Protein AF-A0A023EB47-F1 (afdb_monomer_lite)

Sequence (74 aa):
MQKQTVLLIVVLSITLLLIVGTDAESEYCPRIARLDCSGGPCKCVTDRDSRGICPEGFQFDSTRKKCVVDMVLA

Structure (mmCIF, N/CA/C/O backbone):
data_AF-A0A023EB47-F1
#
_entry.id   AF-A0A023EB47-F1
#
loop_
_atom_site.group_PDB
_atom_site.id
_atom_site.type_symbol
_atom_site.label_atom_id
_atom_site.label_alt_id
_atom_site.label_comp_id
_atom_site.label_asym_id
_atom_site.label_entity_id
_atom_site.label_seq_id
_atom_site.pdbx_PDB_ins_code
_atom_site.Cartn_x
_atom_site.Cartn_y
_atom_site.Cartn_z
_atom_site.occupancy
_atom_site.B_iso_or_equiv
_atom_site.auth_seq_id
_atom_site.auth_comp_id
_atom_site.auth_asym_id
_atom_site.auth_atom_id
_atom_site.pdbx_PDB_model_num
ATOM 1 N N . MET A 1 1 ? -11.206 -13.274 55.089 1.00 54.53 1 MET A N 1
ATOM 2 C CA . MET A 1 1 ? -11.649 -12.186 54.191 1.00 54.53 1 MET A CA 1
ATOM 3 C C . MET A 1 1 ? -10.596 -11.832 53.133 1.00 54.53 1 MET A C 1
ATOM 5 O O . MET A 1 1 ? -10.893 -11.956 51.959 1.00 54.53 1 MET A O 1
ATOM 9 N N . GLN A 1 2 ? -9.348 -11.511 53.505 1.00 63.09 2 GLN A N 1
ATOM 10 C CA . GLN A 1 2 ? -8.295 -11.020 52.589 1.00 63.09 2 GLN A CA 1
ATOM 11 C C . GLN A 1 2 ? -7.931 -11.955 51.410 1.00 63.09 2 GLN A C 1
ATOM 13 O O . GLN A 1 2 ? -7.696 -11.484 50.303 1.00 63.09 2 GLN A O 1
ATOM 18 N N . LYS A 1 3 ? -7.935 -13.284 51.611 1.00 61.06 3 LYS A N 1
ATOM 19 C CA . LYS A 1 3 ? -7.588 -14.269 50.561 1.00 61.06 3 LYS A CA 1
ATOM 20 C C . LYS A 1 3 ? -8.620 -14.340 49.427 1.00 61.06 3 LYS A C 1
ATOM 22 O O . LYS A 1 3 ? -8.240 -14.476 48.272 1.00 61.06 3 LYS A O 1
ATOM 27 N N . GLN A 1 4 ? -9.909 -14.223 49.756 1.00 70.25 4 GLN A N 1
ATOM 28 C CA . GLN A 1 4 ? -10.992 -14.231 48.763 1.00 70.25 4 GLN A CA 1
ATOM 29 C C . GLN A 1 4 ? -10.981 -12.952 47.922 1.00 70.25 4 GLN A C 1
ATOM 31 O O . GLN A 1 4 ? -11.157 -13.017 46.711 1.00 70.25 4 GLN A O 1
ATOM 36 N N . THR A 1 5 ? -10.697 -11.804 48.543 1.00 73.44 5 THR A N 1
ATOM 37 C CA . THR A 1 5 ? -10.574 -10.519 47.841 1.00 73.44 5 THR A CA 1
ATOM 38 C C . THR A 1 5 ? -9.400 -10.516 46.861 1.00 73.44 5 THR A C 1
ATOM 40 O O . THR A 1 5 ? -9.557 -10.072 45.730 1.00 73.44 5 THR A O 1
ATOM 43 N N . VAL A 1 6 ? -8.245 -11.071 47.253 1.00 78.25 6 VAL A N 1
ATOM 44 C CA . VAL A 1 6 ? -7.081 -11.198 46.355 1.00 78.25 6 VAL A CA 1
ATOM 45 C C . VAL A 1 6 ? -7.400 -12.107 45.168 1.00 78.25 6 VAL A C 1
ATOM 47 O O . VAL A 1 6 ? -7.076 -11.761 44.036 1.00 78.25 6 VAL A O 1
ATOM 50 N N . LEU A 1 7 ? -8.086 -13.231 45.404 1.00 82.56 7 LEU A N 1
ATOM 51 C CA . LEU A 1 7 ? -8.468 -14.155 44.336 1.00 82.56 7 LEU A CA 1
ATOM 52 C C . LEU A 1 7 ? -9.390 -13.483 43.305 1.00 82.56 7 LEU A C 1
ATOM 54 O O . LEU A 1 7 ? -9.179 -13.626 42.104 1.00 82.56 7 LEU A O 1
ATOM 58 N N . LEU A 1 8 ? -10.372 -12.706 43.773 1.00 82.25 8 LEU A N 1
ATOM 59 C CA . LEU A 1 8 ? -11.301 -11.970 42.912 1.00 82.25 8 LEU A CA 1
ATOM 60 C C . LEU A 1 8 ? -10.587 -10.930 42.045 1.00 82.25 8 LEU A C 1
ATOM 62 O O . LEU A 1 8 ? -10.875 -10.837 40.856 1.00 82.25 8 LEU A O 1
ATOM 66 N N . ILE A 1 9 ? -9.633 -10.188 42.612 1.00 83.25 9 ILE A N 1
ATOM 67 C CA . ILE A 1 9 ? -8.863 -9.179 41.870 1.00 83.25 9 ILE A CA 1
ATOM 68 C C . ILE A 1 9 ? -8.019 -9.840 40.777 1.00 83.25 9 ILE A C 1
ATOM 70 O O . ILE A 1 9 ? -7.973 -9.337 39.656 1.00 83.25 9 ILE A O 1
ATOM 74 N N . VAL A 1 10 ? -7.381 -10.976 41.073 1.00 84.50 10 VAL A N 1
ATOM 75 C CA . VAL A 1 10 ? -6.561 -11.706 40.095 1.00 84.50 10 VAL A CA 1
ATOM 76 C C . VAL A 1 10 ? -7.424 -12.220 38.944 1.00 84.50 10 VAL A C 1
ATOM 78 O O . VAL A 1 10 ? -7.088 -11.985 37.787 1.00 84.50 10 VAL A O 1
ATOM 81 N N . VAL A 1 11 ? -8.564 -12.848 39.246 1.00 84.38 11 VAL A N 1
ATOM 82 C CA . VAL A 1 11 ? -9.499 -13.335 38.219 1.00 84.38 11 VAL A CA 1
ATOM 83 C C . VAL A 1 11 ? -10.019 -12.179 37.365 1.00 84.38 11 VAL A C 1
ATOM 85 O O . VAL A 1 11 ? -9.974 -12.276 36.142 1.00 84.38 11 VAL A O 1
ATOM 88 N N . LEU A 1 12 ? -10.420 -11.068 37.993 1.00 81.94 12 LEU A N 1
ATOM 89 C CA . LEU A 1 12 ? -10.916 -9.880 37.296 1.00 81.94 12 LEU A CA 1
ATOM 90 C C . LEU A 1 12 ? -9.852 -9.285 36.360 1.00 81.94 12 LEU A C 1
ATOM 92 O O . LEU A 1 12 ? -10.157 -8.934 35.222 1.00 81.94 12 LEU A O 1
ATOM 96 N N . SER A 1 13 ? -8.599 -9.223 36.817 1.00 79.19 13 SER A N 1
ATOM 97 C CA . SER A 1 13 ? -7.466 -8.714 36.034 1.00 79.19 13 SER A CA 1
ATOM 98 C C . SER A 1 13 ? -7.167 -9.602 34.823 1.00 79.19 13 SER A C 1
ATOM 100 O O . SER A 1 13 ? -6.929 -9.092 33.731 1.00 79.19 13 SER A O 1
ATOM 102 N N . ILE A 1 14 ? -7.229 -10.928 34.993 1.00 76.12 14 ILE A N 1
ATOM 103 C CA . ILE A 1 14 ? -7.033 -11.895 33.903 1.00 76.12 14 ILE A CA 1
ATOM 104 C C . ILE A 1 14 ? -8.164 -11.783 32.876 1.00 76.12 14 ILE A C 1
ATOM 106 O O . ILE A 1 14 ? -7.894 -11.749 31.678 1.00 76.12 14 ILE A O 1
ATOM 110 N N . THR A 1 15 ? -9.421 -11.660 33.315 1.00 76.00 15 THR A N 1
ATOM 111 C CA . THR A 1 15 ? -10.543 -11.429 32.392 1.00 76.00 15 THR A CA 1
ATOM 112 C C . THR A 1 15 ? -10.426 -10.099 31.654 1.00 76.00 15 THR A C 1
ATOM 114 O O . THR A 1 15 ? -10.725 -10.054 30.468 1.00 76.00 15 THR A O 1
ATOM 117 N N . LEU A 1 16 ? -9.937 -9.036 32.303 1.00 70.69 16 LEU A N 1
ATOM 118 C CA . LEU A 1 16 ? -9.726 -7.746 31.642 1.00 70.69 16 LEU A CA 1
ATOM 119 C C . LEU A 1 16 ? -8.655 -7.842 30.545 1.00 70.69 16 LEU A C 1
ATOM 121 O O . LEU A 1 16 ? -8.855 -7.329 29.451 1.00 70.69 16 LEU A O 1
ATOM 125 N N . LEU A 1 17 ? -7.551 -8.548 30.814 1.00 66.50 17 LEU A N 1
ATOM 126 C CA . LEU A 1 17 ? -6.484 -8.786 29.835 1.00 66.50 17 LEU A CA 1
ATOM 127 C C . LEU A 1 17 ? -6.953 -9.622 28.635 1.00 66.50 17 LEU A C 1
ATOM 129 O O . LEU A 1 17 ? -6.461 -9.410 27.532 1.00 66.50 17 LEU A O 1
ATOM 133 N N . LEU A 1 18 ? -7.909 -10.538 28.829 1.00 62.44 18 LEU A N 1
ATOM 134 C CA . LEU A 1 18 ? -8.505 -11.317 27.738 1.00 62.44 18 LEU A CA 1
ATOM 135 C C . LEU A 1 18 ? -9.468 -10.495 26.866 1.00 62.44 18 LEU A C 1
ATOM 137 O O . LEU A 1 18 ? -9.597 -10.795 25.684 1.00 62.44 18 LEU A O 1
ATOM 141 N N . ILE A 1 19 ? -10.125 -9.466 27.415 1.00 61.75 19 ILE A N 1
ATOM 142 C CA . ILE A 1 19 ? -11.031 -8.587 26.649 1.00 61.75 19 ILE A CA 1
ATOM 143 C C . ILE A 1 19 ? -10.242 -7.567 25.815 1.00 61.75 19 ILE A C 1
ATOM 145 O O . ILE A 1 19 ? -10.664 -7.225 24.721 1.00 61.75 19 ILE A O 1
ATOM 149 N N . VAL A 1 20 ? -9.055 -7.141 26.267 1.00 58.59 20 VAL A N 1
ATOM 150 C CA . VAL A 1 20 ? -8.117 -6.310 25.470 1.00 58.59 20 VAL A CA 1
ATOM 151 C C . VAL A 1 20 ? -7.326 -7.176 24.462 1.00 58.59 20 VAL A C 1
ATOM 153 O O . VAL A 1 20 ? -6.258 -6.811 23.970 1.00 58.59 20 VAL A O 1
ATOM 156 N N . GLY A 1 21 ? -7.833 -8.372 24.161 1.00 53.47 21 GLY A N 1
ATOM 157 C CA . GLY A 1 21 ? -7.319 -9.262 23.137 1.00 53.47 21 GLY A CA 1
ATOM 158 C C . GLY A 1 21 ? -7.773 -8.822 21.748 1.00 53.47 21 GLY A C 1
ATOM 159 O O . GLY A 1 21 ? -8.823 -9.236 21.279 1.00 53.47 21 GLY A O 1
ATOM 160 N N . THR A 1 22 ? -6.910 -8.053 21.082 1.00 54.75 22 THR A N 1
ATOM 161 C CA . THR A 1 22 ? -6.758 -8.012 19.619 1.00 54.75 22 THR A CA 1
ATOM 162 C C . THR A 1 22 ? -7.994 -7.637 18.800 1.00 54.75 22 THR A C 1
ATOM 164 O O . THR A 1 22 ? -8.357 -8.361 17.876 1.00 54.75 22 THR A O 1
ATOM 167 N N . ASP A 1 23 ? -8.515 -6.427 18.984 1.00 50.19 23 ASP A N 1
ATOM 168 C CA . ASP A 1 23 ? -9.129 -5.704 17.862 1.00 50.19 23 ASP A CA 1
ATOM 169 C C . ASP A 1 23 ? -8.011 -5.161 16.957 1.00 50.19 23 ASP A C 1
AT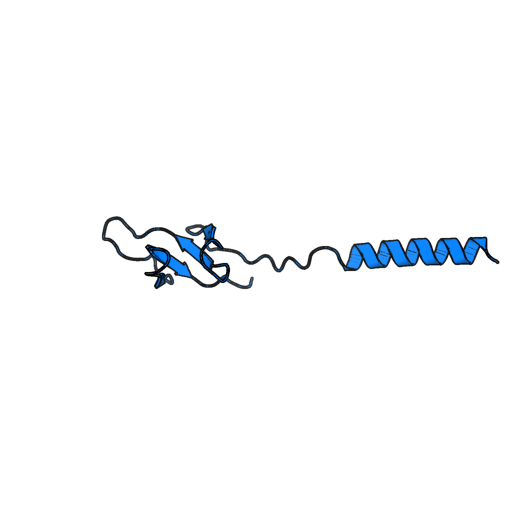OM 171 O O . ASP A 1 23 ? -7.882 -3.966 16.705 1.00 50.19 23 ASP A O 1
ATOM 175 N N . ALA A 1 24 ? -7.142 -6.052 16.473 1.00 51.62 24 ALA A N 1
ATOM 176 C CA . ALA A 1 24 ? -6.512 -5.801 15.194 1.00 51.62 24 ALA A CA 1
ATOM 177 C C . ALA A 1 24 ? -7.634 -6.040 14.189 1.00 51.62 24 ALA A C 1
ATOM 179 O O . ALA A 1 24 ? -7.759 -7.145 13.660 1.00 51.62 24 ALA A O 1
ATOM 180 N N . GLU A 1 25 ? -8.505 -5.035 14.029 1.00 51.03 25 GLU A N 1
ATOM 181 C CA . GLU A 1 25 ? -9.355 -4.875 12.855 1.00 51.03 25 GLU A CA 1
ATOM 182 C C . GLU A 1 25 ? -8.444 -5.245 11.690 1.00 51.03 25 GLU A C 1
ATOM 184 O O . GLU A 1 25 ? -7.409 -4.610 11.482 1.00 51.03 25 GLU A O 1
ATOM 189 N N . SER A 1 26 ? -8.658 -6.437 11.131 1.00 54.12 26 SER A N 1
ATOM 190 C CA . SER A 1 26 ? -7.649 -7.070 10.293 1.00 54.12 26 SER A CA 1
ATOM 191 C C . SER A 1 26 ? -7.737 -6.362 8.958 1.00 54.12 26 SER A C 1
ATOM 193 O O . SER A 1 26 ? -8.466 -6.793 8.070 1.00 54.12 26 SER A O 1
ATOM 195 N N . GLU A 1 27 ? -7.081 -5.206 8.874 1.00 64.75 27 GLU A N 1
ATOM 196 C CA . GLU A 1 27 ? -7.056 -4.367 7.696 1.00 64.75 27 GLU A CA 1
ATOM 197 C C . GLU A 1 27 ? -6.449 -5.207 6.567 1.00 64.75 27 GLU A C 1
ATOM 199 O O . GLU A 1 27 ? -5.240 -5.464 6.513 1.00 64.75 27 GLU A O 1
ATOM 204 N N . TYR A 1 28 ? -7.316 -5.746 5.709 1.00 81.00 28 TYR A N 1
ATOM 205 C CA . TYR A 1 28 ? -6.910 -6.733 4.724 1.00 81.00 28 TYR A CA 1
ATOM 206 C C . TYR A 1 28 ? -6.649 -6.051 3.388 1.00 81.00 28 TYR A C 1
ATOM 208 O O . TYR A 1 28 ? -7.505 -5.371 2.816 1.00 81.00 28 TYR A O 1
ATOM 216 N N . CYS A 1 29 ? -5.451 -6.276 2.853 1.00 87.25 29 CYS A N 1
ATOM 217 C CA . CYS A 1 29 ? -5.131 -5.879 1.493 1.00 87.25 29 CYS A CA 1
ATOM 218 C C . CYS A 1 29 ? -5.666 -6.900 0.487 1.00 87.25 29 CYS A C 1
ATOM 220 O O . CYS A 1 29 ? -5.543 -8.104 0.722 1.00 87.25 29 CYS A O 1
ATOM 222 N N . PRO A 1 30 ? -6.166 -6.464 -0.686 1.00 88.25 30 PRO A N 1
ATOM 223 C CA . PRO A 1 30 ? -6.482 -7.380 -1.778 1.00 88.25 30 PRO A CA 1
ATOM 224 C C . PRO A 1 30 ? -5.297 -8.304 -2.077 1.00 88.25 30 PRO A C 1
ATOM 226 O O . PRO A 1 30 ? -4.149 -7.884 -1.960 1.00 88.25 30 PRO A O 1
ATOM 229 N N . ARG A 1 31 ? -5.544 -9.542 -2.531 1.00 87.56 31 ARG A N 1
ATOM 230 C CA . ARG A 1 31 ? -4.483 -10.557 -2.733 1.00 87.56 31 ARG A CA 1
ATOM 231 C C . ARG A 1 31 ? -3.297 -10.103 -3.592 1.00 87.56 31 ARG A C 1
ATOM 233 O O . ARG A 1 31 ? -2.204 -10.641 -3.448 1.00 87.56 31 ARG A O 1
ATOM 240 N N . ILE A 1 32 ? -3.518 -9.150 -4.493 1.00 89.88 32 ILE A N 1
ATOM 241 C CA . ILE A 1 32 ? -2.486 -8.606 -5.384 1.00 89.88 32 ILE A CA 1
ATOM 242 C C . ILE A 1 32 ? -1.659 -7.476 -4.752 1.00 89.88 32 ILE A C 1
ATOM 244 O O . ILE A 1 32 ? -0.731 -6.980 -5.386 1.00 89.88 32 ILE A O 1
ATOM 248 N N . ALA A 1 33 ? -1.989 -7.052 -3.533 1.00 92.31 33 ALA A N 1
ATOM 249 C CA . ALA A 1 33 ? -1.378 -5.929 -2.840 1.00 92.31 33 ALA A CA 1
ATOM 250 C C . ALA A 1 33 ? -0.744 -6.344 -1.508 1.00 92.31 33 ALA A C 1
ATOM 252 O O . ALA A 1 33 ? -1.075 -7.366 -0.906 1.00 92.31 33 ALA A O 1
ATOM 253 N N . ARG A 1 34 ? 0.201 -5.527 -1.050 1.00 91.00 34 ARG A N 1
ATOM 254 C CA . ARG A 1 34 ? 0.903 -5.670 0.228 1.00 91.00 34 ARG A CA 1
ATOM 255 C C . ARG A 1 34 ? 0.744 -4.386 1.025 1.00 91.00 34 ARG A C 1
ATOM 257 O O . ARG A 1 34 ? 0.680 -3.313 0.438 1.00 91.00 34 ARG A O 1
ATOM 264 N N . LEU A 1 35 ? 0.706 -4.488 2.345 1.00 90.44 35 LEU A N 1
ATOM 265 C CA . LEU A 1 35 ? 0.671 -3.308 3.198 1.00 90.44 35 LEU A CA 1
ATOM 266 C C . LEU A 1 35 ? 2.024 -2.584 3.154 1.00 90.44 35 LEU A C 1
ATOM 268 O O . LEU A 1 35 ? 3.064 -3.206 3.369 1.00 90.44 35 LEU A O 1
ATOM 272 N N . ASP A 1 36 ? 2.006 -1.281 2.891 1.00 88.38 36 ASP A N 1
ATOM 273 C CA . ASP A 1 36 ? 3.174 -0.406 2.953 1.00 88.38 36 ASP A CA 1
ATOM 274 C C . ASP A 1 36 ? 2.856 0.841 3.788 1.00 88.38 36 ASP A C 1
ATOM 276 O O . ASP A 1 36 ? 1.883 1.560 3.540 1.00 88.38 36 ASP A O 1
ATOM 280 N N . CYS A 1 37 ? 3.714 1.116 4.766 1.00 87.56 37 CYS A N 1
ATOM 281 C CA . CYS A 1 37 ? 3.611 2.246 5.688 1.00 87.56 37 CYS A CA 1
ATOM 282 C C . CYS A 1 37 ? 4.818 3.198 5.587 1.00 87.56 37 CYS A C 1
ATOM 284 O O . CYS A 1 37 ? 4.946 4.121 6.386 1.00 87.56 37 CYS A O 1
ATOM 286 N N . SER A 1 38 ? 5.722 3.011 4.618 1.00 81.56 38 SER A N 1
ATOM 287 C CA . SER A 1 38 ? 7.001 3.736 4.537 1.00 81.56 38 SER A CA 1
ATOM 288 C C . SER A 1 38 ? 6.902 5.174 3.995 1.00 81.56 38 SER A C 1
ATOM 290 O O . SER A 1 38 ? 7.912 5.763 3.622 1.00 81.56 38 SER A O 1
ATOM 292 N N . GLY A 1 39 ? 5.709 5.776 3.970 1.00 71.50 39 GLY A N 1
ATOM 293 C CA . GLY A 1 39 ? 5.481 7.096 3.369 1.00 71.50 39 GLY A CA 1
ATOM 294 C C . GLY A 1 39 ? 4.213 7.801 3.849 1.00 71.50 39 GLY A C 1
ATOM 295 O O . GLY A 1 39 ? 3.548 8.459 3.052 1.00 71.50 39 GLY A O 1
ATOM 296 N N . GLY A 1 40 ? 3.832 7.614 5.115 1.00 80.44 40 GLY A N 1
ATOM 297 C CA . GLY A 1 40 ? 2.627 8.197 5.715 1.00 80.44 40 GLY A CA 1
ATOM 298 C C . GLY A 1 40 ? 1.645 7.119 6.189 1.00 80.44 40 GLY A C 1
ATOM 299 O O . GLY A 1 40 ? 2.105 6.097 6.696 1.00 80.44 40 GLY A O 1
ATOM 300 N N . PRO A 1 41 ? 0.317 7.312 6.043 1.00 83.00 41 PRO A N 1
ATOM 301 C CA . PRO A 1 41 ? -0.654 6.305 6.463 1.00 83.00 41 PRO A CA 1
ATOM 302 C C . PRO A 1 41 ? -0.400 4.986 5.734 1.00 83.00 41 PRO A C 1
ATOM 304 O O . PRO A 1 41 ? -0.015 4.977 4.559 1.00 83.00 41 PRO A O 1
ATOM 307 N N . CYS A 1 42 ? -0.588 3.872 6.433 1.00 86.94 42 CYS A N 1
ATOM 308 C CA . CYS A 1 42 ? -0.470 2.556 5.829 1.00 86.94 42 CYS A CA 1
ATOM 309 C C . CYS A 1 42 ? -1.473 2.434 4.672 1.00 86.94 42 CYS A C 1
ATOM 311 O O . CYS A 1 42 ? -2.626 2.844 4.792 1.00 86.94 42 CYS A O 1
ATOM 313 N N . LYS A 1 43 ? -1.018 1.919 3.530 1.00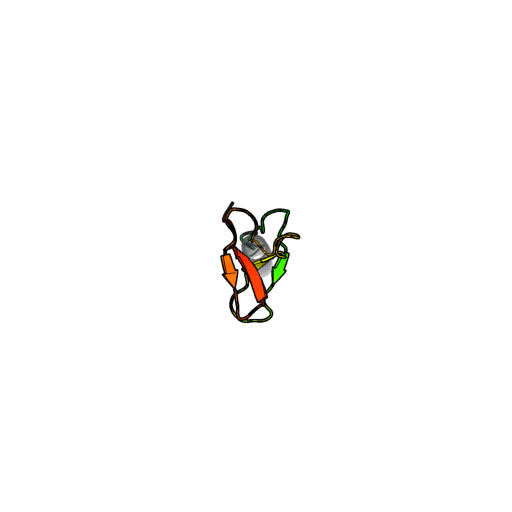 89.75 43 LYS A N 1
ATOM 314 C CA . LYS A 1 43 ? -1.860 1.675 2.354 1.00 89.75 43 LYS A CA 1
ATOM 315 C C . LYS A 1 43 ? -1.516 0.336 1.730 1.00 89.75 43 LYS A C 1
ATOM 317 O O . LYS A 1 43 ? -0.377 -0.123 1.819 1.00 89.75 43 LYS A O 1
ATOM 322 N N . CYS A 1 44 ? -2.486 -0.267 1.057 1.00 92.31 44 CYS A N 1
ATOM 323 C CA . CYS A 1 44 ? -2.257 -1.471 0.277 1.00 92.31 44 CYS A CA 1
ATOM 324 C C . CYS A 1 44 ? -1.665 -1.085 -1.073 1.00 92.31 44 CYS A C 1
ATOM 326 O O . CYS A 1 44 ? -2.309 -0.393 -1.858 1.00 92.31 44 CYS A O 1
ATOM 328 N N . VAL A 1 45 ? -0.439 -1.524 -1.340 1.00 94.31 45 VAL A N 1
ATOM 329 C CA . VAL A 1 45 ? 0.321 -1.161 -2.533 1.00 94.31 45 VAL A CA 1
ATOM 330 C C . VAL A 1 45 ? 0.564 -2.360 -3.438 1.00 94.31 45 VAL A C 1
ATOM 332 O O . VAL A 1 45 ? 0.764 -3.488 -2.986 1.00 94.31 45 VAL A O 1
ATOM 335 N N . THR A 1 46 ? 0.572 -2.106 -4.738 1.00 95.12 46 THR A N 1
ATOM 336 C CA . THR A 1 46 ? 0.925 -3.064 -5.782 1.00 95.12 46 THR A CA 1
ATOM 337 C C . THR A 1 46 ? 1.665 -2.359 -6.918 1.00 95.12 46 THR A C 1
ATOM 339 O O . THR A 1 46 ? 1.770 -1.127 -6.963 1.00 95.12 46 THR A O 1
ATOM 342 N N . ASP A 1 47 ? 2.230 -3.147 -7.820 1.00 95.69 47 ASP A N 1
ATOM 343 C CA . ASP A 1 47 ? 2.941 -2.654 -8.989 1.00 95.69 47 ASP A CA 1
ATOM 344 C C . ASP A 1 47 ? 1.999 -2.412 -10.171 1.00 95.69 47 ASP A C 1
ATOM 346 O O . ASP A 1 47 ? 0.898 -2.958 -10.255 1.00 95.69 47 ASP A O 1
ATOM 350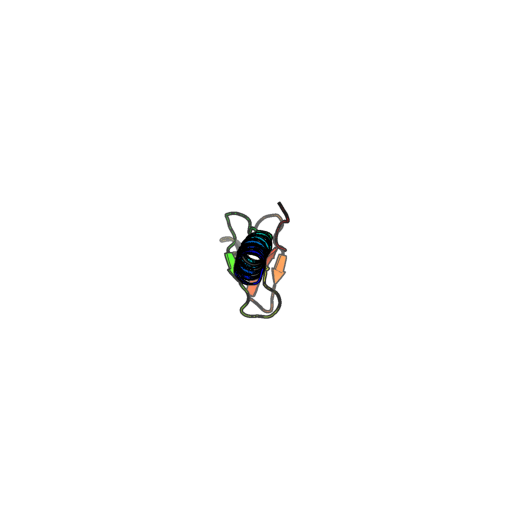 N N . ARG A 1 48 ? 2.449 -1.561 -11.097 1.00 95.00 48 ARG A N 1
ATOM 351 C CA . ARG A 1 48 ? 1.789 -1.394 -12.394 1.00 95.00 48 ARG A CA 1
ATOM 352 C C . ARG A 1 48 ? 2.001 -2.647 -13.240 1.00 95.00 48 ARG A C 1
ATOM 354 O O . ARG A 1 48 ? 3.019 -3.325 -13.105 1.00 95.00 48 ARG A O 1
ATOM 361 N N . ASP A 1 49 ? 1.063 -2.920 -14.136 1.00 93.06 49 ASP A N 1
ATOM 362 C CA . ASP A 1 49 ? 1.205 -3.991 -15.118 1.00 93.06 49 ASP A CA 1
ATOM 363 C C . ASP A 1 49 ? 2.313 -3.689 -16.153 1.00 93.06 49 ASP A C 1
ATOM 365 O O . ASP A 1 49 ? 2.950 -2.629 -16.149 1.00 93.06 49 ASP A O 1
ATOM 369 N N . SER A 1 50 ? 2.531 -4.612 -17.094 1.00 94.00 50 SER A N 1
ATOM 370 C CA . SER A 1 50 ? 3.529 -4.451 -18.163 1.00 94.00 50 SER A CA 1
ATOM 371 C C . SER A 1 50 ? 3.246 -3.282 -19.115 1.00 94.00 50 SER A C 1
ATOM 373 O O . SER A 1 50 ? 4.116 -2.908 -19.899 1.00 94.00 50 SER A O 1
ATOM 375 N N . ARG A 1 51 ? 2.037 -2.713 -19.079 1.00 94.19 51 ARG A N 1
ATOM 376 C CA . ARG A 1 51 ? 1.621 -1.543 -19.862 1.00 94.19 51 ARG A CA 1
ATOM 377 C C . ARG A 1 51 ? 1.748 -0.247 -19.058 1.00 94.19 51 ARG A C 1
ATOM 379 O O . ARG A 1 51 ? 1.479 0.823 -19.597 1.00 94.19 51 ARG A O 1
ATOM 386 N N . GLY A 1 52 ? 2.165 -0.325 -17.794 1.00 93.38 52 GLY A N 1
ATOM 387 C CA . GLY A 1 52 ? 2.279 0.822 -16.903 1.00 93.38 52 GLY A CA 1
ATOM 388 C C . GLY A 1 52 ? 0.935 1.302 -16.347 1.00 93.38 52 GLY A C 1
ATOM 389 O O . GLY A 1 52 ? 0.834 2.472 -15.979 1.00 93.38 52 GLY A O 1
ATOM 390 N N . ILE A 1 53 ? -0.079 0.437 -16.284 1.00 95.81 53 ILE A N 1
ATOM 391 C CA . ILE A 1 53 ? -1.425 0.747 -15.788 1.00 95.81 53 ILE A CA 1
ATOM 392 C C . ILE A 1 53 ? -1.622 0.101 -14.409 1.00 95.81 53 ILE A C 1
ATOM 394 O O . ILE A 1 53 ? -1.107 -0.985 -14.139 1.00 95.81 53 ILE A O 1
ATOM 398 N N . CYS A 1 54 ? -2.333 0.787 -13.509 1.00 96.38 54 CYS A N 1
ATOM 399 C CA . CYS A 1 54 ? -2.698 0.209 -12.218 1.00 96.38 54 CYS A CA 1
ATOM 400 C C . CYS A 1 54 ? -3.830 -0.818 -12.365 1.00 96.38 54 CYS A C 1
ATOM 402 O O . CYS A 1 54 ? -4.726 -0.606 -13.184 1.00 96.38 54 CYS A O 1
ATOM 404 N N . PRO A 1 55 ? -3.823 -1.902 -11.568 1.00 94.25 55 PRO A N 1
ATOM 405 C CA . PRO A 1 55 ? -4.932 -2.850 -11.536 1.00 94.25 55 PRO A CA 1
ATOM 406 C C . PRO A 1 55 ? -6.267 -2.168 -11.212 1.00 94.25 55 PRO A C 1
ATOM 408 O O . PRO A 1 55 ? -6.300 -1.098 -10.603 1.00 94.25 55 PRO A O 1
ATOM 411 N N . GLU A 1 56 ? -7.373 -2.803 -11.594 1.00 91.62 56 GLU A N 1
ATOM 412 C CA . GLU A 1 56 ? -8.714 -2.270 -11.345 1.00 91.62 56 GLU A CA 1
ATOM 413 C C . GLU A 1 56 ? -8.937 -1.976 -9.851 1.00 91.62 56 GLU A C 1
ATOM 415 O O . GLU A 1 56 ? -8.604 -2.787 -8.986 1.00 91.62 56 GLU A O 1
ATOM 420 N N . GLY A 1 57 ? -9.467 -0.787 -9.551 1.00 89.69 57 GLY A N 1
ATOM 421 C CA . GLY A 1 57 ? -9.684 -0.306 -8.183 1.00 89.69 57 GLY A CA 1
ATOM 422 C C . GLY A 1 57 ? -8.460 0.327 -7.507 1.00 89.69 57 GLY A C 1
ATOM 423 O O . GLY A 1 57 ? -8.615 0.943 -6.456 1.00 89.69 57 GLY A O 1
ATOM 424 N N . PHE A 1 58 ? -7.266 0.245 -8.103 1.00 93.94 58 PHE A N 1
ATOM 425 C CA . PHE A 1 58 ? -6.060 0.892 -7.580 1.00 93.94 58 PHE A CA 1
ATOM 426 C C . PHE A 1 58 ? -5.794 2.240 -8.260 1.00 93.94 58 PHE A C 1
ATOM 428 O O . PHE A 1 58 ? -5.966 2.398 -9.468 1.00 93.94 58 PHE A O 1
ATOM 435 N N . GLN A 1 59 ? -5.291 3.205 -7.490 1.00 94.69 59 GLN A N 1
ATOM 436 C CA . GLN A 1 59 ? -4.899 4.535 -7.964 1.00 94.69 59 GLN A CA 1
ATOM 437 C C . GLN A 1 59 ? -3.382 4.710 -7.898 1.00 94.69 59 GLN A C 1
ATOM 439 O O . GLN A 1 59 ? -2.737 4.228 -6.974 1.00 94.69 59 GLN A O 1
ATOM 444 N N . PHE A 1 60 ? -2.780 5.400 -8.866 1.00 94.75 60 PHE A N 1
ATOM 445 C CA . PHE A 1 60 ? -1.335 5.623 -8.841 1.00 94.75 60 PHE A CA 1
ATOM 446 C C . PHE A 1 60 ? -0.959 6.714 -7.831 1.00 94.75 60 PHE A C 1
ATOM 448 O O . PHE A 1 60 ? -1.359 7.867 -7.979 1.00 94.75 60 PHE A O 1
ATOM 455 N N . ASP A 1 61 ? -0.141 6.360 -6.840 1.00 92.44 61 ASP A N 1
ATOM 456 C CA . ASP A 1 61 ? 0.476 7.295 -5.902 1.00 92.44 61 ASP A CA 1
ATOM 457 C C . ASP A 1 61 ? 1.878 7.661 -6.407 1.00 92.44 61 ASP A C 1
ATOM 459 O O . ASP A 1 61 ? 2.789 6.826 -6.458 1.00 92.44 61 ASP A O 1
ATOM 463 N N . SER A 1 62 ? 2.067 8.926 -6.786 1.00 91.25 62 SER A N 1
ATOM 464 C CA . SER A 1 62 ? 3.342 9.427 -7.309 1.00 91.25 62 SER A CA 1
ATOM 465 C C . SER A 1 62 ? 4.449 9.524 -6.258 1.00 91.25 62 SER A C 1
ATOM 467 O O . SER A 1 62 ? 5.624 9.457 -6.616 1.00 91.25 62 SER A O 1
ATOM 469 N N . THR A 1 63 ? 4.095 9.673 -4.981 1.00 89.38 63 THR A N 1
ATOM 470 C CA . THR A 1 63 ? 5.044 9.762 -3.862 1.00 89.38 63 THR A CA 1
ATOM 471 C C . THR A 1 63 ? 5.720 8.414 -3.654 1.00 89.38 63 THR A C 1
ATOM 473 O O . THR A 1 63 ? 6.943 8.332 -3.553 1.00 89.38 63 THR A O 1
ATOM 476 N N . ARG A 1 64 ? 4.924 7.340 -3.669 1.00 88.50 64 ARG A N 1
ATOM 477 C CA . ARG A 1 64 ? 5.404 5.957 -3.522 1.00 88.50 64 ARG A CA 1
ATOM 478 C C . ARG A 1 64 ? 5.823 5.328 -4.845 1.00 88.50 64 ARG A C 1
ATOM 480 O O . ARG A 1 64 ? 6.521 4.318 -4.850 1.00 88.50 64 ARG A O 1
ATOM 487 N N . LYS A 1 65 ? 5.407 5.920 -5.970 1.00 92.19 65 LYS A N 1
ATOM 488 C CA . LYS A 1 65 ? 5.543 5.379 -7.333 1.00 92.19 65 LYS A CA 1
ATOM 489 C C . LYS A 1 65 ? 4.915 3.987 -7.476 1.00 92.19 65 LYS A C 1
ATOM 491 O O . LYS A 1 65 ? 5.413 3.150 -8.231 1.00 92.19 65 LYS A O 1
ATOM 496 N N . LYS A 1 66 ? 3.825 3.746 -6.747 1.00 93.62 66 LYS A N 1
ATOM 497 C CA . LYS A 1 66 ? 3.109 2.465 -6.668 1.00 93.62 66 LYS A CA 1
ATOM 498 C C . LYS A 1 66 ? 1.612 2.688 -6.849 1.00 93.62 66 LYS A C 1
ATOM 500 O O . LYS A 1 66 ? 1.113 3.795 -6.674 1.00 93.62 66 LYS A O 1
ATOM 505 N N . CYS A 1 67 ? 0.902 1.629 -7.207 1.00 95.56 67 CYS A N 1
ATOM 506 C CA . CYS A 1 67 ? -0.553 1.623 -7.244 1.00 95.56 67 CYS A CA 1
ATOM 507 C C . CYS A 1 67 ? -1.073 1.342 -5.839 1.00 95.56 67 CYS A C 1
ATOM 509 O O . CYS A 1 67 ? -0.641 0.373 -5.224 1.00 95.56 67 CYS A O 1
ATOM 511 N N . VAL A 1 68 ? -1.971 2.175 -5.326 1.00 94.12 68 VAL A N 1
ATOM 512 C CA . VAL A 1 68 ? -2.473 2.113 -3.955 1.00 94.12 68 VAL A CA 1
ATOM 513 C C . VAL A 1 68 ? -3.983 1.937 -3.935 1.00 94.12 68 VAL A C 1
ATOM 515 O O . VAL A 1 68 ? -4.692 2.427 -4.813 1.00 94.12 68 VAL A O 1
ATOM 518 N N . VAL A 1 69 ? -4.472 1.258 -2.910 1.00 91.94 69 VAL A N 1
ATOM 519 C CA . VAL A 1 69 ? -5.889 1.191 -2.558 1.00 91.94 69 VAL A CA 1
ATOM 520 C C . VAL A 1 69 ? -6.008 1.312 -1.044 1.00 91.94 69 VAL A C 1
ATOM 522 O O . VAL A 1 69 ? -5.087 0.930 -0.309 1.00 91.94 69 VAL A O 1
ATOM 525 N N . ASP A 1 70 ? -7.110 1.893 -0.583 1.00 84.38 70 ASP A N 1
ATOM 526 C CA . ASP A 1 70 ? -7.404 1.922 0.843 1.00 84.38 70 ASP A CA 1
ATOM 527 C C . ASP A 1 70 ? -7.757 0.511 1.325 1.00 84.38 70 ASP A C 1
ATOM 529 O O . ASP A 1 70 ? -8.190 -0.349 0.550 1.00 84.38 70 ASP A O 1
ATOM 533 N N . MET A 1 71 ? -7.481 0.250 2.599 1.00 77.81 71 MET A N 1
ATOM 534 C CA . MET A 1 71 ? -7.685 -1.074 3.174 1.00 77.81 71 MET A CA 1
ATOM 535 C C . MET A 1 71 ? -9.180 -1.386 3.194 1.00 77.81 71 MET A C 1
ATOM 537 O O . MET A 1 71 ? -10.001 -0.510 3.471 1.00 77.81 71 MET A O 1
ATOM 541 N N . VAL A 1 72 ? -9.541 -2.617 2.838 1.00 67.62 72 VAL A N 1
ATOM 542 C CA . VAL A 1 72 ? -10.947 -3.013 2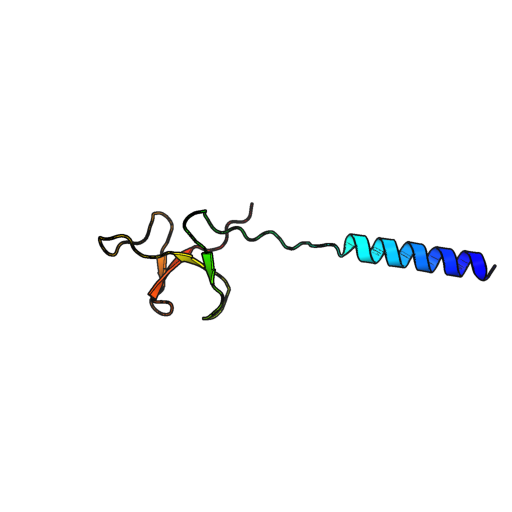.779 1.00 67.62 72 VAL A CA 1
ATOM 543 C C . VAL A 1 72 ? -11.340 -3.488 4.171 1.00 67.62 72 VAL A C 1
ATOM 545 O O . VAL A 1 72 ? -10.747 -4.439 4.681 1.00 67.62 72 VAL A O 1
ATOM 548 N N . LEU A 1 73 ? -12.311 -2.816 4.789 1.00 56.19 73 LEU A N 1
ATOM 549 C CA . LEU A 1 73 ? -12.966 -3.326 5.992 1.00 56.19 73 LEU A CA 1
ATOM 550 C C . LEU A 1 73 ? -13.744 -4.585 5.590 1.00 56.19 73 LEU A C 1
ATOM 552 O O . LEU A 1 73 ? -14.541 -4.534 4.648 1.00 56.19 73 LEU A O 1
ATOM 556 N N . ALA A 1 74 ? -13.441 -5.709 6.239 1.00 49.12 74 ALA A N 1
ATOM 557 C CA . ALA A 1 74 ? -14.168 -6.964 6.060 1.00 49.12 74 ALA A CA 1
ATOM 558 C C . ALA A 1 74 ? -15.518 -6.927 6.785 1.00 49.12 74 ALA A C 1
ATOM 560 O O . ALA A 1 74 ? -15.566 -6.373 7.906 1.00 49.12 74 ALA A O 1
#

Foldseek 3Di:
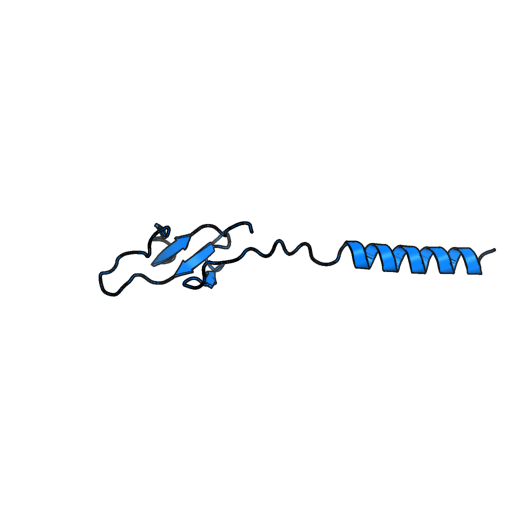DVVVVVVVVVVVVVVVVVVPPDPPLVQDADPQWDWDCPQHDIWTWHAADPVRHAPPQWDQDPRVRTTTHGGDRD

pLDDT: mean 80.67, std 14.28, range [49.12, 96.38]

Organism: Aedes albopictus (NCBI:txid71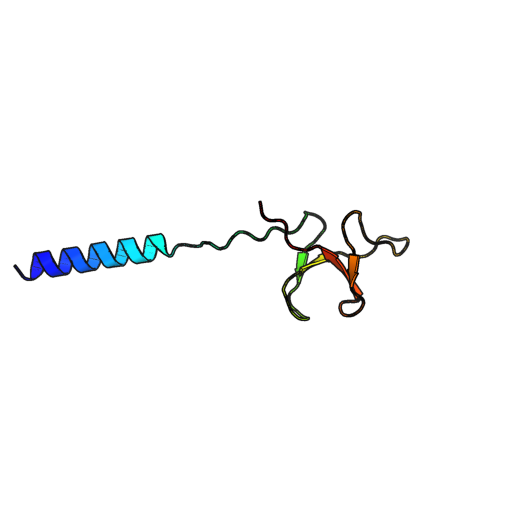60)

Secondary structure (DSSP, 8-state):
-HHHHHHHHHHHHHHHHHHTS------BPPTT-EEE-TTSS-EEEE---TTS-PPTT-EEETTTTEEEEPPBP-

Radius of gyration: 21.95 Å; chains: 1; bounding box: 21×24×74 Å